Protein AF-H6MST1-F1 (afdb_monomer_lite)

Organism: Gordonia polyisoprenivorans (strain DSM 44266 / VH2) (NCBI:txid1112204)

Sequence (164 aa):
MPLPDCNFDGFALYAALDARRREQTLSWNALARQVWDLSAALNAARPHDHSFSTSAIASLRTRGNTSCQHAVLLLWWLNATTEDFVTPEDFVTDPATGTAGVELPRCDDAHRLRWNLGRLYATLDAARTRHGATWARTAARLGCSPGQLTGLRTPATPPTCAWP

Secondary structure (DSSP, 8-state):
-PPP---B-HHHHHHHHHHHHHHTT--HHHHHHHHHHTTHHHHHH-TTSPPPPHHHHHHHHHHS---HHHHHHHHHHHT--SGGGB-GGG-SSPPPTT-TT-PPPPP-TT------HHHHHHHHHHHHHHTT--HHHHHHHTTS-HHHHHHTTS-SS-------

Structure (mmCIF, N/CA/C/O backbone):
data_AF-H6MST1-F1
#
_entry.id   AF-H6MST1-F1
#
loop_
_atom_site.group_PDB
_atom_site.id
_atom_site.type_symbol
_atom_site.label_atom_id
_atom_site.label_alt_id
_atom_site.label_comp_id
_atom_site.label_asym_id
_atom_site.label_entity_id
_atom_site.label_seq_id
_atom_site.pdbx_PDB_ins_code
_atom_site.Cartn_x
_atom_site.Cartn_y
_atom_site.Cartn_z
_atom_site.occupancy
_atom_site.B_iso_or_equiv
_atom_site.auth_seq_id
_atom_site.auth_comp_id
_atom_site.auth_asym_id
_atom_site.auth_atom_id
_atom_site.pdbx_PDB_model_num
ATOM 1 N N . MET A 1 1 ? 3.860 6.738 -28.479 1.00 35.59 1 MET A N 1
ATOM 2 C CA . MET A 1 1 ? 2.725 7.196 -27.663 1.00 35.59 1 MET A CA 1
ATOM 3 C C . MET A 1 1 ? 3.089 6.916 -26.213 1.00 35.59 1 MET A C 1
ATOM 5 O O . MET A 1 1 ? 3.429 5.764 -25.949 1.00 35.59 1 MET A O 1
ATOM 9 N N . PRO A 1 2 ? 3.180 7.924 -25.329 1.00 44.78 2 PRO A N 1
ATOM 10 C CA . PRO A 1 2 ? 3.230 7.657 -23.893 1.00 44.78 2 PRO A CA 1
ATOM 11 C C . PRO A 1 2 ? 1.969 6.872 -23.507 1.00 44.78 2 PRO A C 1
ATOM 13 O O . PRO A 1 2 ? 0.924 7.052 -24.135 1.00 44.78 2 PRO A O 1
ATOM 16 N N . LEU A 1 3 ? 2.095 5.937 -22.567 1.00 47.75 3 LEU A N 1
ATOM 17 C CA . LEU A 1 3 ? 0.919 5.286 -21.995 1.00 47.75 3 LEU A CA 1
ATOM 18 C C . LEU A 1 3 ? 0.077 6.371 -21.297 1.00 47.75 3 LEU A C 1
ATOM 20 O O . LEU A 1 3 ? 0.692 7.290 -20.752 1.00 47.75 3 LEU A O 1
ATOM 24 N N . PRO A 1 4 ? -1.269 6.324 -21.348 1.00 51.31 4 PRO A N 1
ATOM 25 C CA . PRO A 1 4 ? -2.088 7.143 -20.455 1.00 51.31 4 PRO A CA 1
ATOM 26 C C . PRO A 1 4 ? -1.580 6.968 -19.020 1.00 51.31 4 PRO A C 1
ATOM 28 O O . PRO A 1 4 ? -1.143 5.875 -18.651 1.00 51.31 4 PRO A O 1
ATOM 31 N N . ASP A 1 5 ? -1.545 8.059 -18.258 1.00 54.00 5 ASP A N 1
ATOM 32 C CA . ASP A 1 5 ? -1.028 8.065 -16.894 1.00 54.00 5 ASP A CA 1
ATOM 33 C C . ASP A 1 5 ? -1.980 7.265 -15.997 1.00 54.00 5 ASP A C 1
ATOM 35 O O . ASP A 1 5 ? -2.851 7.846 -15.361 1.00 54.00 5 ASP A O 1
ATOM 39 N N . CYS A 1 6 ? -1.820 5.937 -15.939 1.00 57.19 6 CYS A N 1
ATOM 40 C CA . CYS A 1 6 ? -2.629 5.089 -15.070 1.00 57.19 6 CYS A CA 1
ATOM 41 C C . CYS A 1 6 ? -2.312 5.386 -13.618 1.00 57.19 6 CYS A C 1
ATOM 43 O O . CYS A 1 6 ? -1.368 4.819 -13.052 1.00 57.19 6 CYS A O 1
ATOM 45 N N . ASN A 1 7 ? -3.063 6.303 -13.020 1.00 72.75 7 ASN A N 1
ATOM 46 C CA . ASN A 1 7 ? -2.715 6.794 -11.708 1.00 72.75 7 ASN A CA 1
ATOM 47 C C . ASN A 1 7 ? -3.639 6.192 -10.659 1.00 72.75 7 ASN A C 1
ATOM 49 O O . ASN A 1 7 ? -4.856 6.331 -10.699 1.00 72.75 7 ASN A O 1
ATOM 53 N N . PHE A 1 8 ? -3.025 5.516 -9.697 1.00 80.06 8 PHE A N 1
ATOM 54 C CA . PHE A 1 8 ? -3.717 5.048 -8.512 1.00 80.06 8 PHE A CA 1
ATOM 55 C C . PHE A 1 8 ? -4.209 6.262 -7.708 1.00 80.06 8 PHE A C 1
ATOM 57 O O . PHE A 1 8 ? -3.398 7.057 -7.220 1.00 80.06 8 PHE A O 1
ATOM 64 N N . ASP A 1 9 ? -5.522 6.406 -7.549 1.00 86.69 9 ASP A N 1
ATOM 65 C CA . ASP A 1 9 ? -6.142 7.516 -6.835 1.00 86.69 9 ASP A CA 1
ATOM 66 C C . ASP A 1 9 ? -6.047 7.311 -5.315 1.00 86.69 9 ASP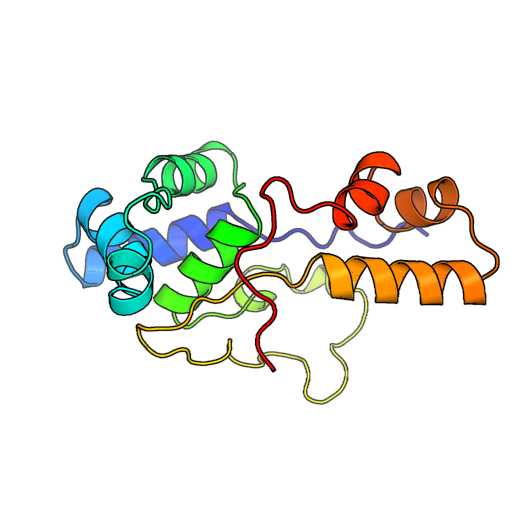 A C 1
ATOM 68 O O . ASP A 1 9 ? -6.896 6.709 -4.646 1.00 86.69 9 ASP A O 1
ATOM 72 N N . GLY A 1 10 ? -4.980 7.859 -4.731 1.00 90.44 10 GLY A N 1
ATOM 73 C CA . GLY A 1 10 ? -4.783 7.830 -3.286 1.00 90.44 10 GLY A CA 1
ATOM 74 C C . GLY A 1 10 ? -5.799 8.661 -2.493 1.00 90.44 10 GLY A C 1
ATOM 75 O O . GLY A 1 10 ? -5.985 8.394 -1.301 1.00 90.44 10 GLY A O 1
ATOM 76 N N . PHE A 1 11 ? -6.472 9.642 -3.104 1.00 92.31 11 PHE A N 1
ATOM 77 C CA . PHE A 1 11 ? -7.546 10.382 -2.435 1.00 92.31 11 PHE A CA 1
ATOM 78 C C . PHE A 1 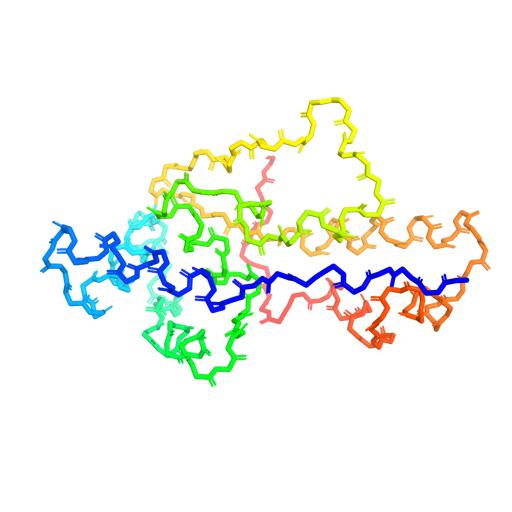11 ? -8.821 9.541 -2.357 1.00 92.31 11 PHE A C 1
ATOM 80 O O . PHE A 1 11 ? -9.455 9.511 -1.298 1.00 92.31 11 PHE A O 1
ATOM 87 N N . ALA A 1 12 ? -9.150 8.799 -3.416 1.00 93.06 12 ALA A N 1
ATOM 88 C CA . ALA A 1 12 ? -10.228 7.813 -3.391 1.00 93.06 12 ALA A CA 1
ATOM 89 C C . ALA A 1 12 ? -9.956 6.719 -2.344 1.00 93.06 12 ALA A C 1
ATOM 91 O O . ALA A 1 12 ? -10.836 6.415 -1.532 1.00 93.06 12 ALA A O 1
ATOM 92 N N . LEU A 1 13 ? -8.715 6.214 -2.260 1.00 94.19 13 LEU A N 1
ATOM 93 C CA . LEU A 1 13 ? -8.317 5.280 -1.197 1.00 94.19 13 LEU A CA 1
ATOM 94 C C . LEU A 1 13 ? -8.540 5.882 0.197 1.00 94.19 13 LEU A C 1
ATOM 96 O O . LEU A 1 13 ? -9.081 5.222 1.085 1.00 94.19 13 LEU A O 1
ATOM 100 N N . TYR A 1 14 ? -8.149 7.142 0.406 1.00 95.75 14 TYR A N 1
ATOM 101 C CA . TYR A 1 14 ? -8.386 7.825 1.678 1.00 95.75 14 TYR A CA 1
ATOM 102 C C . TYR A 1 14 ? -9.879 7.930 2.017 1.00 95.75 14 TYR A C 1
ATOM 104 O O . TYR A 1 14 ? -10.260 7.671 3.160 1.00 95.75 14 TYR A O 1
ATOM 112 N N . ALA A 1 15 ? -10.719 8.289 1.045 1.00 96.69 15 ALA A N 1
ATOM 113 C CA . ALA A 1 15 ? -12.161 8.410 1.241 1.00 96.69 15 ALA A CA 1
ATOM 114 C C . ALA A 1 15 ? -12.796 7.066 1.638 1.00 96.69 15 ALA A C 1
ATOM 116 O O . ALA A 1 15 ? -13.576 7.019 2.592 1.00 96.69 15 ALA A O 1
ATOM 117 N N . ALA A 1 16 ? -12.401 5.970 0.983 1.00 96.88 16 ALA A N 1
ATOM 118 C CA . ALA A 1 16 ? -12.856 4.622 1.326 1.00 96.88 16 ALA A CA 1
ATOM 119 C C . ALA A 1 16 ? -12.429 4.206 2.747 1.00 96.88 16 ALA A C 1
ATOM 121 O O . ALA A 1 16 ? -13.240 3.687 3.520 1.00 96.88 16 ALA A O 1
ATOM 122 N N . LEU A 1 17 ? -11.178 4.497 3.133 1.00 96.94 17 LEU A N 1
ATOM 123 C CA . LEU A 1 17 ? -10.693 4.271 4.500 1.00 96.94 17 LEU A CA 1
ATOM 124 C C . LEU A 1 17 ? -11.493 5.075 5.526 1.00 96.94 17 LEU A C 1
ATOM 126 O O . LEU A 1 17 ? -11.842 4.542 6.579 1.00 96.94 17 LEU A O 1
ATOM 130 N N . ASP A 1 18 ? -11.785 6.346 5.244 1.00 97.75 18 ASP A N 1
ATOM 131 C CA . ASP A 1 18 ? -12.547 7.203 6.151 1.00 97.75 18 ASP A CA 1
ATOM 132 C C . ASP A 1 18 ? -13.986 6.709 6.333 1.00 97.75 18 ASP A C 1
ATOM 134 O O . ASP A 1 18 ? -14.465 6.658 7.467 1.00 97.75 18 ASP A O 1
ATOM 138 N N . ALA A 1 19 ? -14.644 6.283 5.253 1.00 97.94 19 ALA A N 1
ATOM 139 C CA . ALA A 1 19 ? -15.986 5.707 5.303 1.00 97.94 19 ALA A CA 1
ATOM 140 C C . ALA A 1 19 ? -16.028 4.459 6.202 1.00 97.94 19 ALA A C 1
ATOM 142 O O . ALA A 1 19 ? -16.709 4.463 7.232 1.00 97.94 19 ALA A O 1
ATOM 143 N N . ARG A 1 20 ? -15.206 3.443 5.905 1.00 97.50 20 ARG A N 1
ATOM 144 C CA . ARG A 1 20 ? -15.177 2.183 6.671 1.00 97.50 20 ARG A CA 1
ATOM 145 C C . ARG A 1 20 ? -14.734 2.385 8.122 1.00 97.50 20 ARG A C 1
ATOM 147 O O . ARG A 1 20 ? -15.251 1.749 9.039 1.00 97.50 20 ARG A O 1
ATOM 154 N N . ARG A 1 21 ? -13.791 3.302 8.367 1.00 97.31 21 ARG A N 1
ATOM 155 C CA . ARG A 1 21 ? -13.369 3.672 9.727 1.00 97.31 21 ARG A CA 1
ATOM 156 C C . ARG A 1 21 ? -14.536 4.258 10.529 1.00 97.31 21 ARG A C 1
ATOM 158 O O . ARG A 1 21 ? -14.670 3.931 11.708 1.00 97.31 21 ARG A O 1
ATOM 165 N N . ARG A 1 22 ? -15.348 5.135 9.924 1.00 97.88 22 ARG A N 1
ATOM 166 C CA . ARG A 1 22 ? -16.517 5.754 10.577 1.00 97.88 22 ARG A CA 1
ATOM 167 C C . ARG A 1 22 ? -17.610 4.734 10.868 1.00 97.88 22 ARG A C 1
ATOM 169 O O . ARG A 1 22 ? -18.145 4.766 11.970 1.00 97.88 22 ARG A O 1
ATOM 176 N N . GLU A 1 23 ? -17.874 3.808 9.949 1.00 97.56 23 GLU A N 1
ATOM 177 C CA . GLU A 1 23 ? -18.809 2.691 10.166 1.00 97.56 23 GLU A CA 1
ATOM 178 C C . GLU A 1 23 ? -18.426 1.858 11.396 1.00 97.56 23 GLU A C 1
ATOM 180 O O . GLU A 1 23 ? -19.279 1.475 12.191 1.00 97.56 23 GLU A O 1
ATOM 185 N N . GLN A 1 24 ? -17.125 1.643 11.605 1.00 96.50 24 GLN A N 1
ATOM 186 C CA . GLN A 1 24 ? -16.599 0.907 12.757 1.00 96.50 24 GLN A CA 1
ATOM 187 C C . GLN A 1 24 ? -16.317 1.794 13.985 1.00 96.50 24 GLN A C 1
ATOM 189 O O . GLN A 1 24 ? -15.778 1.316 14.981 1.00 96.50 24 GLN A O 1
ATOM 194 N N . THR A 1 25 ? -16.656 3.090 13.939 1.00 97.50 25 THR A N 1
ATOM 195 C CA . THR A 1 25 ? -16.399 4.073 15.015 1.00 97.50 25 THR A CA 1
ATOM 196 C C . THR A 1 25 ? -14.924 4.114 15.469 1.00 97.50 25 THR A C 1
ATOM 198 O O . THR A 1 25 ? -14.594 4.380 16.624 1.00 97.50 25 THR A O 1
ATOM 201 N N . LEU A 1 26 ? -13.990 3.854 14.554 1.00 97.19 26 LEU A N 1
ATOM 202 C CA . LEU A 1 26 ? -12.560 3.795 14.860 1.00 97.19 26 LEU A CA 1
ATOM 203 C C . LEU A 1 26 ? -11.928 5.186 14.826 1.00 97.19 26 LEU A C 1
ATOM 205 O O . LEU A 1 26 ? -12.259 6.004 13.979 1.00 97.19 26 LEU A O 1
ATOM 209 N N . SER A 1 27 ? -10.939 5.463 15.673 1.00 96.88 27 SER A N 1
ATOM 210 C CA . SER A 1 27 ? -10.033 6.602 15.447 1.00 96.88 27 SER A CA 1
ATOM 211 C C . SER A 1 27 ? -8.986 6.262 14.375 1.00 96.88 27 SER A C 1
ATOM 213 O O . SER A 1 27 ? -8.759 5.092 14.070 1.00 96.88 27 SER A O 1
ATOM 215 N N . TRP A 1 28 ? -8.284 7.261 13.827 1.00 95.75 28 TRP A N 1
ATOM 216 C CA . TRP A 1 28 ? -7.170 7.006 12.898 1.00 95.75 28 TRP A CA 1
ATOM 217 C C . TRP A 1 28 ? -6.043 6.173 13.530 1.00 95.75 28 TRP A C 1
ATOM 219 O O . TRP A 1 28 ? -5.463 5.321 12.863 1.00 95.75 28 TRP A O 1
ATOM 229 N N . ASN A 1 29 ? -5.772 6.364 14.826 1.00 95.69 29 ASN A N 1
ATOM 230 C CA . ASN A 1 29 ? -4.810 5.546 15.571 1.00 95.69 29 ASN A CA 1
ATOM 231 C C . ASN A 1 29 ? -5.295 4.097 15.737 1.00 95.69 29 ASN A C 1
ATOM 233 O O . ASN A 1 29 ? -4.492 3.169 15.673 1.00 95.69 29 ASN A O 1
ATOM 237 N N . ALA A 1 30 ? -6.598 3.896 15.960 1.00 96.19 30 ALA A N 1
ATOM 238 C CA . ALA A 1 30 ? -7.178 2.559 16.058 1.00 96.19 30 ALA A CA 1
ATOM 239 C C . ALA A 1 30 ? -7.122 1.827 14.709 1.00 96.19 30 ALA A C 1
ATOM 241 O O . ALA A 1 30 ? -6.718 0.670 14.677 1.00 96.19 30 ALA A O 1
ATOM 242 N N . LEU A 1 31 ? -7.423 2.519 13.604 1.00 96.44 31 LEU A N 1
ATOM 243 C CA . LEU A 1 31 ? -7.254 1.981 12.253 1.00 96.44 31 LEU A CA 1
ATOM 244 C C . LEU A 1 31 ? -5.800 1.571 11.983 1.00 96.44 31 LEU A C 1
ATOM 246 O O . LEU A 1 31 ? -5.550 0.441 11.582 1.00 96.44 31 LEU A O 1
ATOM 250 N N . ALA A 1 32 ? -4.833 2.461 12.232 1.00 95.19 32 ALA A N 1
ATOM 251 C CA . ALA A 1 32 ? -3.419 2.155 12.003 1.00 95.19 32 ALA A CA 1
ATOM 252 C C . ALA A 1 32 ? -2.950 0.926 12.800 1.00 95.19 32 ALA A C 1
ATOM 254 O O . ALA A 1 32 ? -2.175 0.118 12.291 1.00 95.19 32 ALA A O 1
ATOM 255 N N . ARG A 1 33 ? -3.468 0.752 14.021 1.00 94.50 33 ARG A N 1
ATOM 256 C CA . ARG A 1 33 ? -3.209 -0.435 14.836 1.00 94.50 33 ARG A CA 1
ATOM 257 C C . ARG A 1 33 ? -3.860 -1.692 14.270 1.00 94.50 33 ARG A C 1
ATOM 259 O O . ARG A 1 33 ? -3.160 -2.677 14.120 1.00 94.50 33 ARG A O 1
ATOM 266 N N . GLN A 1 34 ? -5.124 -1.645 13.849 1.00 95.25 34 GLN A N 1
ATOM 267 C CA . GLN A 1 34 ? -5.749 -2.792 13.178 1.00 95.25 34 GLN A CA 1
ATOM 268 C C . GLN A 1 34 ? -4.987 -3.216 11.917 1.00 95.25 34 GLN A C 1
ATOM 270 O O . GLN A 1 34 ? -4.775 -4.402 11.704 1.00 95.25 34 GLN A O 1
ATOM 275 N N . VAL A 1 35 ? -4.536 -2.254 11.106 1.00 94.12 35 VAL A N 1
ATOM 276 C CA . VAL A 1 35 ? -3.721 -2.530 9.912 1.00 94.12 35 VAL A CA 1
ATOM 277 C C . VAL A 1 35 ? -2.393 -3.189 10.291 1.00 94.12 35 VAL A C 1
ATOM 279 O O . VAL A 1 35 ? -1.936 -4.099 9.603 1.00 94.12 35 VAL A O 1
ATOM 282 N N . TRP A 1 36 ? -1.763 -2.754 11.384 1.00 92.56 36 TRP A N 1
ATOM 283 C CA . TRP A 1 36 ? -0.556 -3.398 11.898 1.00 92.56 36 TRP A CA 1
ATOM 284 C C . TRP A 1 36 ? -0.827 -4.831 12.371 1.00 92.56 36 TRP A C 1
ATOM 286 O O . TRP A 1 36 ? -0.067 -5.740 12.024 1.00 92.56 36 TRP A O 1
ATOM 296 N N . ASP A 1 37 ? -1.927 -5.026 13.095 1.00 92.81 37 ASP A N 1
ATOM 297 C CA . ASP A 1 37 ? -2.331 -6.287 13.722 1.00 92.81 37 ASP A CA 1
ATOM 298 C C . ASP A 1 37 ? -2.812 -7.345 12.714 1.00 92.81 37 ASP A C 1
ATOM 300 O O . ASP A 1 37 ? -2.902 -8.516 13.072 1.00 92.81 37 ASP A O 1
ATOM 304 N N . LEU A 1 38 ? -3.004 -6.987 11.434 1.00 91.38 38 LEU A N 1
ATOM 305 C CA . LEU A 1 38 ? -3.204 -7.955 10.344 1.00 91.38 38 LEU A CA 1
ATOM 306 C C . LEU A 1 38 ? -2.090 -9.016 10.268 1.00 91.38 38 LEU A C 1
ATOM 308 O O . LEU A 1 38 ? -2.312 -10.097 9.739 1.00 91.38 38 LEU A O 1
ATOM 312 N N . SER A 1 39 ? -0.898 -8.712 10.793 1.00 91.12 39 SER A N 1
ATOM 313 C CA . SER A 1 39 ? 0.228 -9.649 10.893 1.00 91.12 39 SER A CA 1
ATOM 314 C C . SER A 1 39 ? 0.741 -9.761 12.338 1.00 91.12 39 SER A C 1
ATOM 316 O O . SER A 1 39 ? 1.942 -9.638 12.584 1.00 91.12 39 SER A O 1
ATOM 318 N N . ALA A 1 40 ? -0.159 -9.900 13.318 1.00 91.44 40 ALA A N 1
ATOM 319 C CA . ALA A 1 40 ? 0.174 -9.850 14.746 1.00 91.44 40 ALA A CA 1
ATOM 320 C C . ALA A 1 40 ? 1.257 -10.858 15.177 1.00 91.44 40 ALA A C 1
ATOM 322 O O . ALA A 1 40 ? 2.207 -10.466 15.861 1.00 91.44 40 ALA A O 1
ATOM 323 N N . ALA A 1 41 ? 1.169 -12.123 14.752 1.00 92.50 41 ALA A N 1
ATOM 324 C CA . ALA A 1 41 ? 2.173 -13.136 15.081 1.00 92.50 41 ALA A CA 1
ATOM 325 C C . ALA A 1 41 ? 3.539 -12.802 14.459 1.00 92.50 41 ALA A C 1
ATOM 327 O O . ALA A 1 41 ? 4.572 -12.911 15.127 1.00 92.50 41 ALA A O 1
ATOM 328 N N . LEU A 1 42 ? 3.556 -12.297 13.220 1.00 90.69 42 LEU A N 1
ATOM 329 C CA . LEU A 1 42 ? 4.784 -11.815 12.582 1.00 90.69 42 LEU A CA 1
ATOM 330 C C . LEU A 1 42 ? 5.401 -10.638 13.348 1.00 90.69 42 LEU A C 1
ATOM 332 O O . LEU A 1 42 ? 6.616 -10.599 13.537 1.00 90.69 42 LEU A O 1
ATOM 336 N N . ASN A 1 43 ? 4.579 -9.688 13.795 1.00 91.06 43 ASN A N 1
ATOM 337 C CA . ASN A 1 43 ? 5.038 -8.526 14.558 1.00 91.06 43 ASN A CA 1
ATOM 338 C C . ASN A 1 43 ? 5.643 -8.939 15.900 1.00 91.06 43 ASN A C 1
ATOM 340 O O . ASN A 1 43 ? 6.673 -8.402 16.297 1.00 91.06 43 ASN A O 1
ATOM 344 N N . ALA A 1 44 ? 5.033 -9.914 16.577 1.00 90.69 44 ALA A N 1
ATOM 345 C CA . ALA A 1 44 ? 5.562 -10.468 17.819 1.00 90.69 44 ALA A CA 1
ATOM 346 C C . ALA A 1 44 ? 6.912 -11.173 17.598 1.00 90.69 44 ALA A C 1
ATOM 348 O O . ALA A 1 44 ? 7.829 -11.011 18.401 1.00 90.69 44 ALA A O 1
ATOM 349 N N . ALA A 1 45 ? 7.062 -11.897 16.484 1.00 91.50 45 ALA A N 1
ATOM 350 C CA . ALA A 1 45 ? 8.324 -12.530 16.099 1.00 91.50 45 ALA A CA 1
ATOM 351 C C . ALA A 1 45 ? 9.400 -11.524 15.639 1.00 91.50 45 ALA A C 1
ATOM 353 O O . ALA A 1 45 ? 10.585 -11.862 15.600 1.00 91.50 45 ALA A O 1
ATOM 354 N N . ARG A 1 46 ? 9.008 -10.294 15.280 1.00 87.88 46 ARG A N 1
ATOM 355 C CA . ARG A 1 46 ? 9.888 -9.229 14.772 1.00 87.88 46 ARG A CA 1
ATOM 356 C C . ARG A 1 46 ? 9.647 -7.908 15.515 1.00 87.88 46 ARG A C 1
ATOM 358 O O . ARG A 1 46 ? 9.208 -6.931 14.909 1.00 87.88 46 ARG A O 1
ATOM 365 N N . PRO A 1 47 ? 9.982 -7.829 16.813 1.00 82.75 47 PRO A N 1
ATOM 366 C CA . PRO A 1 47 ? 9.660 -6.668 17.649 1.00 82.75 47 PRO A CA 1
ATOM 367 C C . PRO A 1 47 ? 10.384 -5.377 17.231 1.00 82.75 47 PRO A C 1
ATOM 369 O O . PRO A 1 47 ? 10.016 -4.293 17.676 1.00 82.75 47 PRO A O 1
ATOM 372 N N . HIS A 1 48 ? 11.417 -5.480 16.391 1.00 83.75 48 HIS A N 1
ATOM 373 C CA . HIS A 1 48 ? 12.165 -4.338 15.863 1.00 83.75 48 HIS A CA 1
ATOM 374 C C . HIS A 1 48 ? 11.596 -3.787 14.547 1.00 83.75 48 HIS A C 1
ATOM 376 O O . HIS A 1 48 ? 12.058 -2.741 14.088 1.00 83.75 48 HIS A O 1
ATOM 382 N N . ASP A 1 49 ? 10.610 -4.456 13.939 1.00 82.62 49 ASP A N 1
ATOM 383 C CA . ASP A 1 49 ? 9.956 -3.941 12.739 1.00 82.62 49 ASP A CA 1
ATOM 384 C C . ASP A 1 49 ? 9.111 -2.708 13.093 1.00 82.62 49 ASP A C 1
ATOM 386 O O . ASP A 1 49 ? 8.366 -2.681 14.075 1.00 82.62 49 ASP A O 1
ATOM 390 N N . HIS A 1 50 ? 9.199 -1.670 12.262 1.00 76.81 50 HIS A N 1
ATOM 391 C CA . HIS A 1 50 ? 8.433 -0.448 12.472 1.00 76.81 50 HIS A CA 1
ATOM 392 C C . HIS A 1 50 ? 6.934 -0.677 12.262 1.00 76.81 50 HIS A C 1
ATOM 394 O O . HIS A 1 50 ? 6.516 -1.148 11.201 1.00 76.81 50 HIS A O 1
ATOM 400 N N . SER A 1 51 ? 6.134 -0.269 13.251 1.00 82.56 51 SER A N 1
ATOM 401 C CA . SER A 1 51 ? 4.675 -0.301 13.174 1.00 82.56 51 SER A CA 1
ATOM 402 C C . SER A 1 51 ? 4.129 0.540 12.022 1.00 82.56 51 SER A C 1
ATOM 404 O O . SER A 1 51 ? 4.730 1.530 11.596 1.00 82.56 51 SER A O 1
ATOM 406 N N . PHE A 1 52 ? 2.935 0.178 11.551 1.00 86.50 52 PHE A N 1
ATOM 407 C CA . PHE A 1 52 ? 2.219 0.970 10.559 1.00 86.50 52 PHE A CA 1
ATOM 408 C C . PHE A 1 52 ? 1.858 2.348 11.139 1.00 86.50 52 PHE A C 1
ATOM 410 O O . PHE A 1 52 ? 1.111 2.460 12.109 1.00 86.50 52 PHE A O 1
ATOM 417 N N . SER A 1 53 ? 2.411 3.408 10.548 1.00 82.44 53 SER A N 1
ATOM 418 C CA . SER A 1 53 ? 2.263 4.773 11.057 1.00 82.44 53 SER A CA 1
ATOM 419 C C . SER A 1 53 ? 1.004 5.461 10.526 1.00 82.44 53 SER A C 1
ATOM 421 O O . SER A 1 53 ? 0.699 5.404 9.333 1.00 82.44 53 SER A O 1
ATOM 423 N N . THR A 1 54 ? 0.335 6.246 11.375 1.00 90.38 54 THR A N 1
ATOM 424 C CA . THR A 1 54 ? -0.746 7.158 10.957 1.00 90.38 54 THR A CA 1
ATOM 425 C C . THR A 1 54 ? -0.285 8.220 9.957 1.00 90.38 54 THR A C 1
ATOM 427 O O . THR A 1 54 ? -1.105 8.734 9.195 1.00 90.38 54 THR A O 1
ATOM 430 N N . SER A 1 55 ? 1.018 8.513 9.878 1.00 87.25 55 SER A N 1
ATOM 431 C CA . SER A 1 55 ? 1.578 9.410 8.858 1.00 87.25 55 SER A CA 1
ATOM 432 C C . SER A 1 55 ? 1.397 8.882 7.430 1.00 87.25 55 SER A C 1
ATOM 434 O O . SER A 1 55 ? 1.242 9.682 6.504 1.00 87.25 55 SER A O 1
ATOM 436 N N . ALA A 1 56 ? 1.346 7.558 7.240 1.00 87.12 56 ALA A N 1
ATOM 437 C CA . ALA A 1 56 ? 1.057 6.955 5.939 1.00 87.12 56 ALA A CA 1
ATOM 438 C C . ALA A 1 56 ? -0.372 7.292 5.480 1.00 87.12 56 ALA A C 1
ATOM 440 O O . ALA A 1 56 ? -0.589 7.635 4.321 1.00 87.12 56 ALA A O 1
ATOM 441 N N . ILE A 1 57 ? -1.330 7.283 6.410 1.00 93.06 57 ILE A N 1
ATOM 442 C CA . ILE A 1 57 ? -2.729 7.651 6.151 1.00 93.06 57 ILE A CA 1
ATOM 443 C C . ILE A 1 57 ? -2.859 9.167 5.940 1.00 93.06 57 ILE A C 1
ATOM 445 O O . ILE A 1 57 ? -3.553 9.626 5.035 1.00 93.06 57 ILE A O 1
ATOM 449 N N . ALA A 1 58 ? -2.156 9.968 6.744 1.00 92.25 58 ALA A N 1
ATOM 450 C CA . ALA A 1 58 ? -2.154 11.422 6.596 1.00 92.25 58 ALA A CA 1
ATOM 451 C C . ALA A 1 58 ? -1.574 11.879 5.244 1.00 92.25 58 ALA A C 1
ATOM 453 O O . ALA A 1 58 ? -2.027 12.884 4.691 1.00 92.25 58 ALA A O 1
ATOM 454 N N . SER A 1 59 ? -0.601 11.142 4.702 1.00 90.69 59 SER A N 1
ATOM 455 C CA . SER A 1 59 ? -0.022 11.415 3.380 1.00 90.69 59 SER A CA 1
ATOM 456 C C . SER A 1 59 ? -1.041 11.190 2.264 1.00 90.69 59 SER A C 1
ATOM 458 O O . SER A 1 59 ? -1.156 12.045 1.390 1.00 90.69 59 SER A O 1
ATOM 460 N N . LEU A 1 60 ? -1.875 10.145 2.356 1.00 91.94 60 LEU A N 1
ATOM 461 C CA . LEU A 1 60 ? -2.989 9.947 1.419 1.0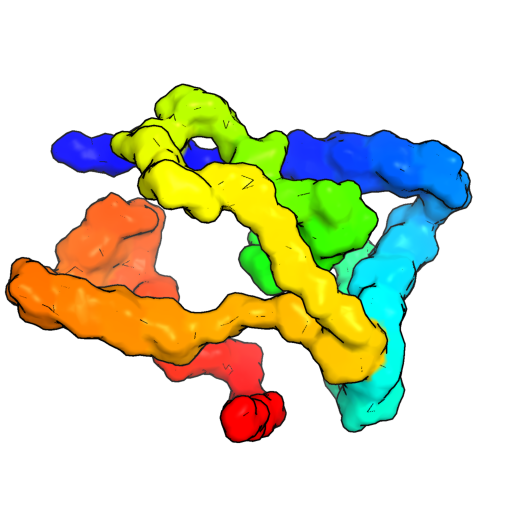0 91.94 60 LEU A CA 1
ATOM 462 C C . LEU A 1 60 ? -3.960 11.132 1.450 1.00 91.94 60 LEU A C 1
ATOM 464 O O . LEU A 1 60 ? -4.257 11.711 0.412 1.00 91.94 60 LEU A O 1
ATOM 468 N N . ARG A 1 61 ? -4.365 11.573 2.647 1.00 94.38 61 ARG A N 1
ATOM 469 C CA . ARG A 1 61 ? -5.270 12.724 2.815 1.00 94.38 61 ARG A CA 1
ATOM 470 C C . ARG A 1 61 ? -4.733 14.020 2.209 1.00 94.38 61 ARG A C 1
ATOM 472 O O . ARG A 1 61 ? -5.504 14.838 1.725 1.00 94.38 61 ARG A O 1
ATOM 479 N N . THR A 1 62 ? -3.432 14.266 2.348 1.00 93.25 62 THR A N 1
ATOM 480 C CA . THR A 1 62 ? -2.833 15.578 2.046 1.00 93.25 62 THR A CA 1
ATOM 481 C C . THR A 1 62 ? -2.175 15.646 0.675 1.00 93.25 62 THR A C 1
ATOM 483 O O . THR A 1 62 ? -2.075 16.732 0.115 1.00 93.25 62 THR A O 1
ATOM 486 N N . ARG A 1 63 ? -1.705 14.513 0.147 1.00 89.81 63 ARG A N 1
ATOM 487 C CA . ARG A 1 63 ? -0.907 14.435 -1.085 1.00 89.81 63 ARG A CA 1
ATOM 488 C C . ARG A 1 63 ? -1.422 13.400 -2.084 1.00 89.81 63 ARG A C 1
ATOM 490 O O . ARG A 1 63 ? -0.828 13.285 -3.149 1.00 89.81 63 ARG A O 1
ATOM 497 N N . GLY A 1 64 ? -2.434 12.607 -1.730 1.00 88.00 64 GLY A N 1
ATOM 498 C CA . GLY A 1 64 ? -2.919 11.516 -2.576 1.00 88.00 64 GLY A CA 1
ATOM 499 C C . GLY A 1 64 ? -1.880 10.416 -2.796 1.00 88.00 64 GLY A C 1
ATOM 500 O O . GLY A 1 64 ? -1.982 9.670 -3.760 1.00 88.00 64 GLY A O 1
ATOM 501 N N . ASN A 1 65 ? -0.853 10.312 -1.944 1.00 85.88 65 ASN A N 1
ATOM 502 C CA . ASN A 1 65 ? 0.217 9.337 -2.125 1.00 85.88 65 ASN A CA 1
ATOM 503 C C . ASN A 1 65 ? 0.595 8.605 -0.838 1.00 85.88 65 ASN A C 1
ATOM 505 O O . ASN A 1 65 ? 0.430 9.087 0.284 1.00 85.88 65 ASN A O 1
ATOM 509 N N . THR A 1 66 ? 1.102 7.392 -1.029 1.00 87.31 66 THR A N 1
ATOM 510 C CA . THR A 1 66 ? 1.702 6.556 0.007 1.00 87.31 66 THR A CA 1
ATOM 511 C C . THR A 1 66 ? 2.690 5.593 -0.644 1.00 87.31 66 THR A C 1
ATOM 513 O O . THR A 1 66 ? 2.766 5.502 -1.870 1.00 87.31 66 THR A O 1
ATOM 516 N N . SER A 1 67 ? 3.477 4.874 0.152 1.00 84.06 67 SER A N 1
ATOM 517 C CA . SER A 1 67 ? 4.340 3.832 -0.406 1.00 84.06 67 SER A CA 1
ATOM 518 C C . SER A 1 67 ? 3.491 2.655 -0.893 1.00 84.06 67 SER A C 1
ATOM 520 O O . SER A 1 67 ? 2.492 2.300 -0.265 1.00 84.06 67 SER A O 1
ATOM 522 N N . CYS A 1 68 ? 3.915 1.986 -1.965 1.00 79.94 68 CYS A N 1
ATOM 523 C CA . CYS A 1 68 ? 3.236 0.785 -2.467 1.00 79.94 68 CYS A CA 1
ATOM 524 C C . CYS A 1 68 ? 3.092 -0.305 -1.388 1.00 79.94 68 CYS A C 1
ATOM 526 O O . CYS A 1 68 ? 2.136 -1.077 -1.393 1.00 79.94 68 CYS A O 1
ATOM 528 N N . GLN A 1 69 ? 4.014 -0.340 -0.423 1.00 83.19 69 GLN A N 1
ATOM 529 C CA . GLN A 1 69 ? 3.949 -1.246 0.712 1.00 83.19 69 GLN A CA 1
ATOM 530 C C . GLN A 1 69 ? 2.807 -0.913 1.676 1.00 83.19 69 GLN A C 1
ATOM 532 O O . GLN A 1 69 ? 2.150 -1.823 2.177 1.00 83.19 69 GLN A O 1
ATOM 537 N N . HIS A 1 70 ? 2.580 0.369 1.963 1.00 88.81 70 HIS A N 1
ATOM 538 C CA . HIS A 1 70 ? 1.455 0.781 2.795 1.00 88.81 70 HIS A CA 1
ATOM 539 C C . HIS A 1 70 ? 0.130 0.601 2.057 1.00 88.81 70 HIS A C 1
ATOM 541 O O . HIS A 1 70 ? -0.830 0.146 2.670 1.00 88.81 70 HIS A O 1
ATOM 547 N N . ALA A 1 71 ? 0.093 0.901 0.754 1.00 89.94 71 ALA A N 1
ATOM 548 C CA . ALA A 1 71 ? -1.103 0.745 -0.069 1.00 89.94 71 ALA A CA 1
ATOM 549 C C . ALA A 1 71 ? -1.660 -0.685 0.002 1.00 89.94 71 ALA A C 1
ATOM 551 O O . ALA A 1 71 ? -2.831 -0.857 0.311 1.00 89.94 71 ALA A O 1
ATOM 552 N N . VAL A 1 72 ? -0.820 -1.713 -0.164 1.00 88.94 72 VAL A N 1
ATOM 553 C CA . VAL A 1 72 ? -1.273 -3.117 -0.121 1.00 88.94 72 VAL A CA 1
ATOM 554 C C . VAL A 1 72 ? -1.887 -3.507 1.229 1.00 88.94 72 VAL A C 1
ATOM 556 O O . VAL A 1 72 ? -2.884 -4.220 1.257 1.00 88.94 72 VAL A O 1
ATOM 559 N N . LEU A 1 73 ? -1.345 -3.021 2.350 1.00 90.94 73 LEU A N 1
ATOM 560 C CA . LEU A 1 73 ? -1.922 -3.301 3.673 1.00 90.94 73 LEU A CA 1
ATOM 561 C C . LEU A 1 73 ? -3.277 -2.607 3.870 1.00 90.94 73 LEU A C 1
ATOM 563 O O . LEU A 1 73 ? -4.180 -3.171 4.482 1.00 90.94 73 LEU A O 1
ATOM 567 N N . LEU A 1 74 ? -3.422 -1.392 3.337 1.00 93.69 74 LEU A N 1
ATOM 568 C CA . LEU A 1 74 ? -4.672 -0.633 3.393 1.00 93.69 74 LEU A CA 1
ATOM 569 C C . LEU A 1 74 ? -5.757 -1.258 2.509 1.00 93.69 74 LEU A C 1
ATOM 571 O O . LEU A 1 74 ? -6.894 -1.391 2.953 1.00 93.69 74 LEU A O 1
ATOM 575 N N . LEU A 1 75 ? -5.394 -1.690 1.299 1.00 92.44 75 LEU A N 1
ATOM 576 C CA . LEU A 1 75 ? -6.276 -2.436 0.399 1.00 92.44 75 LEU A CA 1
ATOM 577 C C . LEU A 1 75 ? -6.735 -3.749 1.038 1.00 92.44 75 LEU A C 1
ATOM 579 O O . LEU A 1 75 ? -7.921 -4.066 1.016 1.00 92.44 75 LEU A O 1
ATOM 583 N N . TRP A 1 76 ? -5.820 -4.468 1.695 1.00 91.50 76 TRP A N 1
ATOM 584 C CA . TRP A 1 76 ? -6.164 -5.703 2.392 1.00 91.50 76 TRP A CA 1
ATOM 585 C C . TRP A 1 76 ? -7.150 -5.466 3.545 1.00 91.50 76 TRP A C 1
ATOM 587 O O . TRP A 1 76 ? -8.147 -6.176 3.648 1.00 91.50 76 TRP A O 1
ATOM 597 N N . TRP A 1 77 ? -6.945 -4.426 4.362 1.00 93.88 77 TRP A N 1
ATOM 598 C CA . TRP A 1 77 ? -7.890 -4.060 5.430 1.00 93.88 77 TRP A CA 1
ATOM 599 C C . TRP A 1 77 ? -9.280 -3.653 4.897 1.00 93.88 77 TRP A C 1
ATOM 601 O O . TRP A 1 77 ? -10.306 -3.933 5.528 1.00 93.88 77 TRP A O 1
ATOM 611 N N . LEU A 1 78 ? -9.322 -3.001 3.730 1.00 93.75 78 LEU A N 1
ATOM 612 C CA . LEU A 1 78 ? -10.561 -2.635 3.038 1.00 93.75 78 LEU A CA 1
ATOM 613 C C . LEU A 1 78 ? -11.261 -3.824 2.370 1.00 93.75 78 LEU A C 1
ATOM 615 O O . LEU A 1 78 ? -12.448 -3.711 2.076 1.00 93.75 78 LEU A O 1
ATOM 619 N N . ASN A 1 79 ? -10.555 -4.940 2.155 1.00 90.19 79 ASN A N 1
ATOM 620 C CA . ASN A 1 79 ? -10.967 -6.000 1.235 1.00 90.19 79 ASN A CA 1
ATOM 621 C C . ASN A 1 79 ? -11.251 -5.447 -0.178 1.00 90.19 79 ASN A C 1
ATOM 623 O O . ASN A 1 79 ? -12.278 -5.756 -0.776 1.00 90.19 79 ASN A O 1
ATOM 627 N N . ALA A 1 80 ? -10.349 -4.592 -0.663 1.00 89.25 80 ALA A N 1
ATOM 628 C CA . ALA A 1 80 ? -10.407 -3.947 -1.973 1.00 89.25 80 ALA A CA 1
ATOM 629 C C . ALA A 1 80 ? -9.201 -4.359 -2.834 1.00 89.25 80 ALA A C 1
ATOM 631 O O . ALA A 1 80 ? -8.184 -4.830 -2.305 1.00 89.25 80 ALA A O 1
ATOM 632 N N . THR A 1 81 ? -9.291 -4.164 -4.147 1.00 85.75 81 THR A N 1
ATOM 633 C CA . THR A 1 81 ? -8.179 -4.405 -5.079 1.00 85.75 81 THR A CA 1
ATOM 634 C C . THR A 1 81 ? -7.559 -3.093 -5.555 1.00 85.75 81 THR A C 1
ATOM 636 O O . THR A 1 81 ? -8.018 -2.000 -5.226 1.00 85.75 81 THR A O 1
ATOM 639 N N . THR A 1 82 ? -6.450 -3.171 -6.294 1.00 79.75 82 THR A N 1
ATOM 640 C CA . THR A 1 82 ? -5.819 -1.972 -6.862 1.00 79.75 82 THR A CA 1
ATOM 641 C C . THR A 1 82 ? -6.718 -1.274 -7.876 1.00 79.75 82 THR A C 1
ATOM 643 O O . THR A 1 82 ? -6.722 -0.050 -7.942 1.00 79.75 82 THR A O 1
ATOM 646 N N . GLU A 1 83 ? -7.485 -2.054 -8.632 1.00 78.81 83 GLU A N 1
ATOM 647 C CA . GLU A 1 83 ? -8.371 -1.615 -9.708 1.00 78.81 83 GLU A CA 1
ATOM 648 C C . GLU A 1 83 ? -9.533 -0.760 -9.196 1.00 78.81 83 GLU A C 1
ATOM 650 O O . GLU A 1 83 ? -9.959 0.143 -9.908 1.00 78.81 83 GLU A O 1
ATOM 655 N N . ASP A 1 84 ? -9.981 -0.967 -7.952 1.00 82.75 84 ASP A N 1
ATOM 656 C CA . ASP A 1 84 ? -11.020 -0.141 -7.312 1.00 82.75 84 ASP A CA 1
ATOM 657 C C . ASP A 1 84 ? -10.619 1.341 -7.192 1.00 82.75 84 ASP A C 1
ATOM 659 O O . ASP A 1 84 ? -11.466 2.211 -6.981 1.00 82.75 84 ASP A O 1
ATOM 663 N N . PHE A 1 85 ? -9.321 1.635 -7.315 1.00 86.31 85 PHE A N 1
ATOM 664 C CA . PHE A 1 85 ? -8.745 2.971 -7.178 1.00 86.31 85 PHE A CA 1
ATOM 665 C C . PHE A 1 85 ? -7.948 3.393 -8.415 1.00 86.31 85 PHE A C 1
ATOM 667 O O . PHE A 1 85 ? -7.080 4.257 -8.317 1.00 86.31 85 PHE A O 1
ATOM 674 N N . VAL A 1 86 ? -8.206 2.789 -9.575 1.00 78.19 86 VAL A N 1
ATOM 675 C CA . VAL A 1 86 ? -7.666 3.235 -10.866 1.00 78.19 86 VAL A CA 1
ATOM 676 C C . VAL A 1 86 ? -8.831 3.702 -11.726 1.00 78.19 86 VAL A C 1
ATOM 678 O O . VAL A 1 86 ? -9.861 3.035 -11.809 1.00 78.19 86 VAL A O 1
ATOM 681 N N . THR A 1 87 ? -8.687 4.857 -12.365 1.00 66.44 87 THR A N 1
ATOM 682 C CA . THR A 1 87 ? -9.714 5.407 -13.248 1.00 66.44 87 THR A CA 1
ATOM 683 C C . THR A 1 87 ? -9.917 4.508 -14.480 1.00 66.44 87 THR A C 1
ATOM 685 O O . THR A 1 87 ? -8.939 4.083 -15.090 1.00 66.44 87 THR A O 1
ATOM 688 N N . PRO A 1 88 ? -11.160 4.172 -14.883 1.00 58.72 88 PRO A N 1
ATOM 689 C CA . PRO A 1 88 ? -11.407 3.238 -15.989 1.00 58.72 88 PRO A CA 1
ATOM 690 C C . PRO A 1 88 ? -10.779 3.653 -17.327 1.00 58.72 88 PRO A C 1
ATOM 692 O O . PRO A 1 88 ? -10.347 2.793 -18.093 1.00 58.72 88 PRO A O 1
ATOM 695 N N . GLU A 1 89 ? -10.685 4.961 -17.596 1.00 56.59 89 GLU A N 1
ATOM 696 C CA . GLU A 1 89 ? -10.000 5.517 -18.775 1.00 56.59 89 GLU A CA 1
ATOM 697 C C . GLU A 1 89 ? -8.487 5.235 -18.835 1.00 56.59 89 GLU A C 1
ATOM 699 O O . GLU A 1 89 ? -7.873 5.415 -19.888 1.00 56.59 89 GLU A O 1
ATOM 704 N N . ASP A 1 90 ? -7.900 4.735 -17.748 1.00 54.62 90 ASP A N 1
ATOM 705 C CA . ASP A 1 90 ? -6.469 4.488 -17.631 1.00 54.62 90 ASP A CA 1
ATOM 706 C C . ASP A 1 90 ? -6.046 3.040 -17.874 1.00 54.62 90 ASP A C 1
ATOM 708 O O . ASP A 1 90 ? -4.847 2.753 -17.942 1.00 54.62 90 ASP A O 1
ATOM 712 N N . PHE A 1 91 ? -6.974 2.095 -18.018 1.00 54.19 91 PHE A N 1
ATOM 713 C CA . PHE A 1 91 ? -6.587 0.732 -18.372 1.00 54.19 91 PHE A CA 1
ATOM 714 C C . PHE A 1 91 ? -6.005 0.725 -19.796 1.00 54.19 91 PHE A C 1
ATOM 716 O O . PHE A 1 91 ? -6.718 0.753 -20.794 1.00 54.19 91 PHE A O 1
ATOM 723 N N . VAL A 1 92 ? -4.669 0.668 -19.895 1.00 50.66 92 VAL A N 1
ATOM 724 C CA . VAL A 1 92 ? -3.897 0.599 -21.159 1.00 50.66 92 VAL A CA 1
ATOM 725 C C . VAL A 1 92 ? -4.326 -0.580 -22.042 1.00 50.66 92 VAL A C 1
ATOM 727 O O . VAL A 1 92 ? -4.138 -0.568 -23.258 1.00 50.66 92 VAL A O 1
ATOM 730 N N . THR A 1 93 ? -4.903 -1.598 -21.418 1.00 53.66 93 THR A N 1
ATOM 731 C CA . THR A 1 93 ? -5.469 -2.801 -22.018 1.00 53.66 93 THR A CA 1
ATOM 732 C C . THR A 1 93 ? -6.525 -3.321 -21.061 1.00 53.66 93 THR A C 1
ATOM 734 O O . THR A 1 93 ? -6.301 -3.250 -19.849 1.00 53.66 93 THR A O 1
ATOM 737 N N . ASP A 1 94 ? -7.605 -3.909 -21.588 1.00 53.91 94 ASP A N 1
ATOM 738 C CA . ASP A 1 94 ? -8.460 -4.764 -20.767 1.00 53.91 94 ASP A CA 1
ATOM 739 C C . ASP A 1 94 ? -7.552 -5.740 -20.005 1.00 53.91 94 ASP A C 1
ATOM 741 O O . ASP A 1 94 ? -6.679 -6.370 -20.627 1.00 53.91 94 ASP A O 1
ATOM 745 N N . PRO A 1 95 ? -7.675 -5.835 -18.670 1.00 55.66 95 PRO A N 1
ATOM 746 C CA . PRO A 1 95 ? -6.951 -6.839 -17.910 1.00 55.66 95 PRO A CA 1
ATOM 747 C C . PRO A 1 95 ? -7.133 -8.196 -18.592 1.00 55.66 95 PRO A C 1
ATOM 749 O O . PRO A 1 95 ? -8.243 -8.550 -18.999 1.00 55.66 95 PRO A O 1
ATOM 752 N N . ALA A 1 96 ? -6.031 -8.934 -18.764 1.00 56.69 96 ALA A N 1
ATOM 753 C CA . ALA A 1 96 ? -6.076 -10.260 -19.366 1.00 56.69 96 ALA A CA 1
ATOM 754 C C . ALA A 1 96 ? -7.199 -11.074 -18.709 1.00 56.69 96 ALA A C 1
ATOM 756 O O . ALA A 1 96 ? -7.424 -10.963 -17.504 1.00 56.69 96 ALA A O 1
ATOM 757 N N . THR A 1 97 ? -7.941 -11.858 -19.491 1.00 48.28 97 THR A N 1
ATOM 758 C CA . THR A 1 97 ? -9.105 -12.593 -18.982 1.00 48.28 97 THR A CA 1
ATOM 759 C C . THR A 1 97 ? -8.735 -13.355 -17.701 1.00 48.28 97 THR A C 1
ATOM 761 O O . THR A 1 97 ? -7.878 -14.236 -17.730 1.00 48.28 97 THR A O 1
ATOM 764 N N . GLY A 1 98 ? -9.349 -12.976 -16.573 1.00 54.31 98 GLY A N 1
ATOM 765 C CA . GLY A 1 98 ? -9.070 -13.538 -15.244 1.00 54.31 98 GLY A CA 1
ATOM 766 C C . GLY A 1 98 ? -8.049 -12.792 -14.369 1.00 54.31 98 GLY A C 1
ATOM 767 O O . GLY A 1 98 ? -7.749 -13.285 -13.286 1.00 54.31 98 GLY A O 1
ATOM 768 N N . THR A 1 99 ? -7.513 -11.637 -14.784 1.00 55.34 99 THR A N 1
ATOM 769 C CA . THR A 1 99 ? -6.600 -10.815 -13.955 1.00 55.34 99 THR A CA 1
ATOM 770 C C . THR A 1 99 ? -7.241 -9.549 -13.387 1.00 55.34 99 THR A C 1
ATOM 772 O O . THR A 1 99 ? -6.642 -8.910 -12.530 1.00 55.34 99 THR A O 1
ATOM 775 N N . ALA A 1 100 ? -8.437 -9.174 -13.848 1.00 55.81 100 ALA A N 1
ATOM 776 C CA . ALA A 1 100 ? -9.217 -8.069 -13.289 1.00 55.81 100 ALA A CA 1
ATOM 777 C C . ALA A 1 100 ? -9.926 -8.515 -12.010 1.00 55.81 100 ALA A C 1
ATOM 779 O O . ALA A 1 100 ? -10.507 -9.602 -11.998 1.00 55.81 100 ALA A O 1
ATOM 780 N N . GLY A 1 101 ? -9.928 -7.678 -10.970 1.00 60.75 101 GLY A N 1
ATOM 781 C CA . GLY A 1 101 ? -10.692 -7.952 -9.748 1.00 60.75 101 GLY A CA 1
ATOM 782 C C . GLY A 1 101 ? -10.229 -9.205 -8.999 1.00 60.75 101 GLY A C 1
ATOM 783 O O . GLY A 1 101 ? -11.016 -9.827 -8.288 1.00 60.75 101 GLY A O 1
ATOM 784 N N . VAL A 1 102 ? -8.966 -9.611 -9.175 1.00 68.44 102 VAL A N 1
ATOM 785 C CA . VAL A 1 102 ? -8.383 -10.689 -8.375 1.00 68.44 102 VAL A CA 1
ATOM 786 C C . VAL A 1 102 ? -8.216 -10.168 -6.952 1.00 68.44 102 VAL A C 1
ATOM 788 O O . VAL A 1 102 ? -7.447 -9.236 -6.718 1.00 68.44 102 VAL A O 1
ATOM 791 N N . GLU A 1 103 ? -8.939 -10.771 -6.006 1.00 72.06 103 GLU A N 1
ATOM 792 C CA . GLU A 1 103 ? -8.795 -10.452 -4.586 1.00 72.06 103 GLU A CA 1
ATOM 793 C C 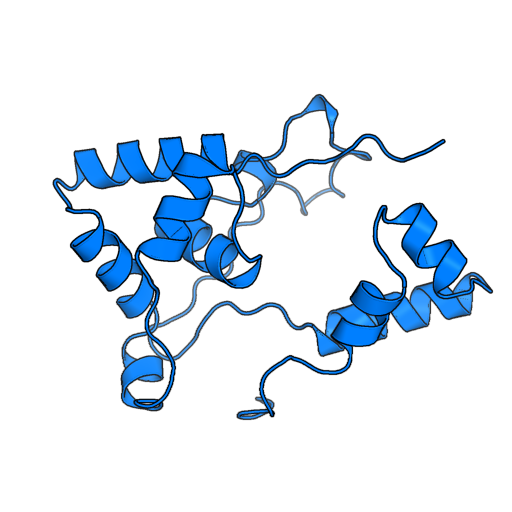. GLU A 1 103 ? -7.327 -10.562 -4.158 1.00 72.06 103 GLU A C 1
ATOM 795 O O . GLU A 1 103 ? -6.597 -11.475 -4.564 1.00 72.06 103 GLU A O 1
ATOM 800 N N . LEU A 1 104 ? -6.892 -9.642 -3.293 1.00 79.62 104 LEU A N 1
ATOM 801 C CA . LEU A 1 104 ? -5.588 -9.774 -2.658 1.00 79.62 104 LEU A CA 1
ATOM 802 C C . LEU A 1 104 ? -5.515 -11.111 -1.900 1.00 79.62 104 LEU A C 1
ATOM 804 O O . LEU A 1 104 ? -6.495 -11.503 -1.256 1.00 79.62 104 LEU A O 1
ATOM 808 N N . PRO A 1 105 ? -4.365 -11.812 -1.928 1.00 79.50 105 PRO A N 1
ATOM 809 C CA . PRO A 1 105 ? -4.222 -13.068 -1.208 1.00 79.50 105 PRO A CA 1
ATOM 810 C C . PRO A 1 105 ? -4.551 -12.888 0.274 1.00 79.50 105 PRO A C 1
ATOM 812 O O . PRO A 1 105 ? -4.077 -11.950 0.918 1.00 79.50 105 PRO A O 1
ATOM 815 N N . ARG A 1 106 ? -5.333 -13.811 0.835 1.00 78.81 106 ARG A N 1
ATOM 816 C CA . ARG A 1 106 ? -5.568 -13.842 2.280 1.00 78.81 106 ARG A CA 1
ATOM 817 C C . ARG A 1 106 ? -4.313 -14.373 2.967 1.00 78.81 106 ARG A C 1
ATOM 819 O O . ARG A 1 106 ? -3.875 -15.482 2.675 1.00 78.81 106 ARG A O 1
ATOM 826 N N . CYS A 1 107 ? -3.744 -13.580 3.867 1.00 81.56 107 CYS A N 1
ATOM 827 C CA . CYS A 1 107 ? -2.673 -14.010 4.760 1.00 81.56 107 CYS A CA 1
ATOM 828 C C . CYS A 1 107 ? -3.242 -14.315 6.151 1.00 81.56 107 CYS A C 1
ATOM 830 O O . CYS A 1 107 ? -4.240 -13.723 6.560 1.00 81.56 107 CYS A O 1
ATOM 832 N N . ASP A 1 108 ? -2.614 -15.242 6.869 1.00 86.31 108 ASP A N 1
ATOM 833 C CA . ASP A 1 108 ? -2.814 -15.370 8.314 1.00 86.31 108 ASP A CA 1
ATOM 834 C C . ASP A 1 108 ? -2.011 -14.286 9.066 1.00 86.31 108 ASP A C 1
ATOM 836 O O . ASP A 1 108 ? -1.343 -13.443 8.457 1.00 86.31 108 ASP A O 1
ATOM 840 N N . ASP A 1 109 ? -2.060 -14.311 10.397 1.00 87.81 109 ASP A N 1
ATOM 841 C CA . ASP A 1 109 ? -1.364 -13.347 11.251 1.00 87.81 109 ASP A CA 1
ATOM 842 C C . ASP A 1 109 ? 0.167 -13.540 11.307 1.00 87.81 109 ASP A C 1
ATOM 844 O O . ASP A 1 109 ? 0.888 -12.654 11.781 1.00 87.81 109 ASP A O 1
ATOM 848 N N . ALA A 1 110 ? 0.689 -14.662 10.806 1.00 89.19 110 ALA A N 1
ATOM 849 C CA . ALA A 1 110 ? 2.117 -14.951 10.698 1.00 89.19 110 ALA A CA 1
ATOM 850 C C . ALA A 1 110 ? 2.718 -14.452 9.374 1.00 89.19 110 ALA A C 1
ATOM 852 O O . ALA A 1 110 ? 3.944 -14.374 9.237 1.00 89.19 110 ALA A O 1
ATOM 853 N N . HIS A 1 111 ? 1.876 -14.054 8.419 1.00 86.56 111 HIS A N 1
ATOM 854 C CA . HIS A 1 111 ? 2.287 -13.587 7.103 1.00 86.56 111 HIS A CA 1
ATOM 855 C C . HIS A 1 111 ? 1.872 -12.133 6.843 1.00 86.56 111 HIS A C 1
ATOM 857 O O . HIS A 1 111 ? 0.979 -11.556 7.464 1.00 86.56 111 HIS A O 1
ATOM 863 N N . ARG A 1 112 ? 2.573 -11.496 5.903 1.00 87.50 112 ARG A N 1
ATOM 864 C CA . ARG A 1 112 ? 2.326 -10.109 5.506 1.00 87.50 112 ARG A CA 1
ATOM 865 C C . ARG A 1 112 ? 2.483 -9.950 4.010 1.00 87.50 112 ARG A C 1
ATOM 867 O O . ARG A 1 112 ? 3.536 -10.277 3.462 1.00 87.50 112 ARG A O 1
ATOM 874 N N . LEU A 1 113 ? 1.491 -9.334 3.377 1.00 86.50 113 LEU A N 1
ATOM 875 C CA . LEU A 1 113 ? 1.579 -8.959 1.972 1.00 86.50 113 LEU A CA 1
ATOM 876 C C . LEU A 1 113 ? 2.722 -7.954 1.744 1.00 86.50 113 LEU A C 1
ATOM 878 O O . LEU A 1 113 ? 2.798 -6.882 2.358 1.00 86.50 113 LEU A O 1
ATOM 882 N N . ARG A 1 114 ? 3.647 -8.323 0.858 1.00 84.12 114 ARG A N 1
ATOM 883 C CA . ARG A 1 114 ? 4.856 -7.569 0.510 1.00 84.12 114 ARG A CA 1
ATOM 884 C C . ARG A 1 114 ? 5.091 -7.674 -0.991 1.00 84.12 114 ARG A C 1
ATOM 886 O O . ARG A 1 114 ? 4.910 -8.737 -1.581 1.00 84.12 114 ARG A O 1
ATOM 893 N N . TRP A 1 115 ? 5.562 -6.589 -1.599 1.00 81.56 115 TRP A N 1
ATOM 894 C CA . TRP A 1 115 ? 6.023 -6.630 -2.983 1.00 81.56 115 TRP A CA 1
ATOM 895 C C . TRP A 1 115 ? 7.328 -7.416 -3.074 1.00 81.56 115 TRP A C 1
ATOM 897 O O . TRP A 1 115 ? 8.315 -7.074 -2.421 1.00 81.56 115 TRP A O 1
ATOM 907 N N . ASN A 1 116 ? 7.365 -8.442 -3.923 1.00 83.94 116 ASN A N 1
ATOM 908 C CA . ASN A 1 116 ? 8.607 -9.143 -4.224 1.00 83.94 116 ASN A CA 1
ATOM 909 C C . ASN A 1 116 ? 9.434 -8.322 -5.230 1.00 83.94 116 ASN A C 1
ATOM 911 O O . ASN A 1 116 ? 9.434 -8.595 -6.432 1.00 83.94 116 ASN A O 1
ATOM 915 N N . LEU A 1 117 ? 10.116 -7.285 -4.728 1.00 85.00 117 LEU A N 1
ATOM 916 C CA . LEU A 1 117 ? 10.897 -6.350 -5.548 1.00 85.00 117 LEU A CA 1
ATOM 917 C C . LEU A 1 117 ? 12.028 -7.049 -6.312 1.00 85.00 117 LEU A C 1
ATOM 919 O O . LEU A 1 117 ? 12.288 -6.700 -7.459 1.00 85.00 117 LEU A O 1
ATOM 923 N N . GLY A 1 118 ? 12.639 -8.083 -5.721 1.00 85.44 118 GLY A N 1
ATOM 924 C CA . GLY A 1 118 ? 13.666 -8.888 -6.384 1.00 85.44 118 GLY A CA 1
ATOM 925 C C . GLY A 1 118 ? 13.119 -9.645 -7.597 1.00 85.44 118 GLY A C 1
ATOM 926 O O . GLY A 1 118 ? 13.707 -9.590 -8.678 1.00 85.44 118 GLY A O 1
ATOM 927 N N . ARG A 1 119 ? 11.953 -10.291 -7.460 1.00 86.69 119 ARG A N 1
ATOM 928 C CA . ARG A 1 119 ? 11.272 -10.959 -8.582 1.00 86.69 119 ARG A CA 1
ATOM 929 C C . ARG A 1 119 ? 10.799 -9.956 -9.634 1.00 86.69 119 ARG A C 1
ATOM 931 O O . ARG A 1 119 ? 10.937 -10.231 -10.826 1.00 86.69 119 ARG A O 1
ATOM 938 N N . LEU A 1 120 ? 10.275 -8.804 -9.213 1.00 87.81 120 LEU A N 1
ATOM 939 C CA . LEU A 1 120 ? 9.887 -7.724 -10.123 1.00 87.81 120 LEU A CA 1
ATOM 940 C C . LEU A 1 120 ? 11.094 -7.234 -10.933 1.00 87.81 120 LEU A C 1
ATOM 942 O O . LEU A 1 120 ? 11.018 -7.178 -12.158 1.00 87.81 120 LEU A O 1
ATOM 946 N N . TYR A 1 121 ? 12.221 -6.964 -10.272 1.00 89.25 121 TYR A N 1
ATOM 947 C CA . TYR A 1 121 ? 13.473 -6.590 -10.926 1.00 89.25 121 TYR A CA 1
ATOM 948 C C . TYR A 1 121 ? 13.923 -7.654 -11.931 1.00 89.25 121 TYR A C 1
ATOM 950 O O . TYR A 1 121 ? 14.168 -7.324 -13.087 1.00 89.25 121 TYR A O 1
ATOM 958 N N . ALA A 1 122 ? 13.982 -8.926 -11.524 1.00 90.19 122 ALA A N 1
ATOM 959 C CA . ALA A 1 122 ? 14.405 -10.018 -12.402 1.00 90.19 122 ALA A CA 1
ATOM 960 C C . ALA A 1 122 ? 13.505 -10.145 -13.644 1.00 90.19 122 ALA A C 1
ATOM 962 O O . ALA A 1 122 ? 13.992 -10.338 -14.757 1.00 90.19 122 ALA A O 1
ATOM 963 N N . THR A 1 123 ? 12.193 -9.975 -13.467 1.00 90.31 123 THR A N 1
ATOM 964 C CA . THR A 1 123 ? 11.217 -10.015 -14.566 1.00 90.31 123 THR A CA 1
ATOM 965 C C . THR A 1 123 ? 11.400 -8.830 -15.517 1.00 90.31 123 THR A C 1
ATOM 967 O O . THR A 1 123 ? 11.424 -9.011 -16.737 1.00 90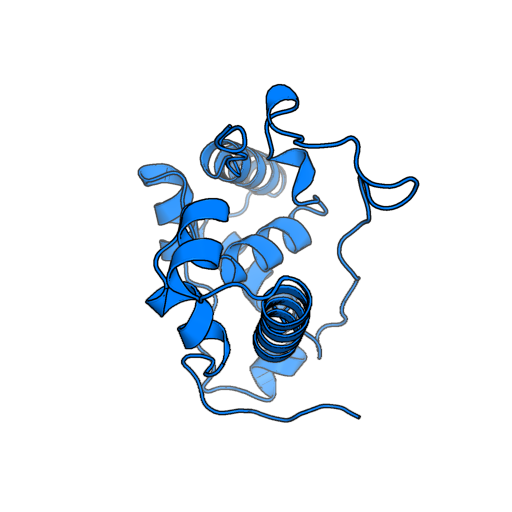.31 123 THR A O 1
ATOM 970 N N . LEU A 1 124 ? 11.580 -7.621 -14.972 1.00 90.25 124 LEU A N 1
ATOM 971 C CA . LEU A 1 124 ? 11.855 -6.417 -15.759 1.00 90.25 124 LEU A CA 1
ATOM 972 C C . LEU A 1 124 ? 13.178 -6.531 -16.520 1.00 90.25 124 LEU A C 1
ATOM 974 O O . LEU A 1 124 ? 13.241 -6.152 -17.687 1.00 90.25 124 LEU A O 1
ATOM 978 N N . ASP A 1 125 ? 14.217 -7.080 -15.894 1.00 92.25 125 ASP A N 1
ATOM 979 C CA . ASP A 1 125 ? 15.535 -7.250 -16.502 1.00 92.25 125 ASP A CA 1
ATOM 980 C C . ASP A 1 125 ? 15.526 -8.281 -17.641 1.00 92.25 125 ASP A C 1
ATOM 982 O O . ASP A 1 125 ? 16.083 -8.031 -18.717 1.00 92.25 125 ASP A O 1
ATOM 986 N N . ALA A 1 126 ? 14.817 -9.398 -17.458 1.00 92.75 126 ALA A N 1
ATOM 987 C CA . ALA A 1 126 ? 14.613 -10.392 -18.507 1.00 92.75 126 ALA A CA 1
ATOM 988 C C . ALA A 1 126 ? 13.851 -9.797 -19.705 1.00 92.75 126 ALA A C 1
ATOM 990 O O . ALA A 1 126 ? 14.277 -9.949 -20.854 1.00 92.75 126 ALA A O 1
ATOM 991 N N . ALA A 1 127 ? 12.762 -9.062 -19.451 1.00 90.88 127 ALA A N 1
ATOM 992 C CA . ALA A 1 127 ? 11.998 -8.391 -20.500 1.00 90.88 127 ALA A CA 1
ATOM 993 C C . ALA A 1 127 ? 12.844 -7.333 -21.226 1.00 90.88 127 ALA A C 1
ATOM 995 O O . ALA A 1 127 ? 12.899 -7.319 -22.458 1.00 90.88 127 ALA A O 1
ATOM 996 N N . ARG A 1 128 ? 13.555 -6.484 -20.477 1.00 94.06 128 ARG A N 1
ATOM 997 C CA . ARG A 1 128 ? 14.479 -5.475 -21.010 1.00 94.06 128 ARG A CA 1
ATOM 998 C C . ARG A 1 128 ? 15.518 -6.109 -21.937 1.00 94.06 128 ARG A C 1
ATOM 1000 O O . ARG A 1 128 ? 15.713 -5.613 -23.047 1.00 94.06 128 ARG A O 1
ATOM 1007 N N . THR A 1 129 ? 16.146 -7.200 -21.497 1.00 92.69 129 THR A N 1
ATOM 1008 C CA . THR A 1 129 ? 17.174 -7.927 -22.259 1.00 92.69 129 THR A CA 1
ATOM 1009 C C . THR A 1 129 ? 16.599 -8.533 -23.534 1.00 92.69 129 THR A C 1
ATOM 1011 O O . THR A 1 129 ? 17.155 -8.322 -24.610 1.00 92.69 129 THR A O 1
ATOM 1014 N N . ARG A 1 130 ? 15.434 -9.190 -23.455 1.00 94.00 130 ARG A N 1
ATOM 1015 C CA . ARG A 1 130 ? 14.732 -9.747 -24.624 1.00 94.00 130 ARG A CA 1
ATOM 1016 C C . ARG A 1 130 ? 14.401 -8.688 -25.679 1.00 94.00 130 ARG A C 1
ATOM 1018 O O . ARG A 1 130 ? 14.417 -8.982 -26.868 1.00 94.00 130 ARG A O 1
ATOM 1025 N N . HIS A 1 131 ? 14.107 -7.461 -25.256 1.00 90.75 131 HIS A N 1
ATOM 1026 C CA . HIS A 1 131 ? 13.806 -6.344 -26.153 1.00 90.75 131 HIS A CA 1
ATOM 1027 C C . HIS A 1 131 ? 15.041 -5.523 -26.568 1.00 90.75 131 HIS A C 1
ATOM 1029 O O . HIS A 1 131 ? 14.873 -4.478 -27.197 1.00 90.75 131 HIS A O 1
ATOM 1035 N N . GLY A 1 132 ? 16.261 -5.939 -26.201 1.00 93.00 132 GLY A N 1
ATOM 1036 C CA . GLY A 1 132 ? 17.490 -5.192 -26.498 1.00 93.00 132 GLY A CA 1
ATOM 1037 C C . GLY A 1 132 ? 17.485 -3.761 -25.942 1.00 93.00 132 GLY A C 1
ATOM 1038 O O . GLY A 1 132 ? 18.096 -2.864 -26.520 1.00 93.00 132 GLY A O 1
ATOM 1039 N N . ALA A 1 133 ? 16.740 -3.510 -24.860 1.00 92.75 133 ALA A N 1
ATOM 1040 C CA . ALA A 1 133 ? 16.522 -2.171 -24.325 1.00 92.75 133 ALA A CA 1
ATOM 1041 C C . ALA A 1 133 ? 17.556 -1.800 -23.250 1.00 92.75 133 ALA A C 1
ATOM 1043 O O . ALA A 1 133 ? 18.038 -2.630 -22.475 1.00 92.75 133 ALA A O 1
ATOM 1044 N N . THR A 1 134 ? 17.858 -0.507 -23.148 1.00 93.94 134 THR A N 1
ATOM 1045 C CA . THR A 1 134 ? 18.618 0.045 -22.020 1.00 93.94 134 THR A CA 1
ATOM 1046 C C . THR A 1 134 ? 17.692 0.329 -20.836 1.00 93.94 134 THR A C 1
ATOM 1048 O O . THR A 1 134 ? 16.472 0.459 -20.995 1.00 93.94 134 THR A O 1
ATOM 1051 N N . TRP A 1 135 ? 18.262 0.483 -19.637 1.00 92.50 135 TRP A N 1
ATOM 1052 C CA . TRP A 1 135 ? 17.501 0.951 -18.474 1.00 92.50 135 TRP A CA 1
ATOM 1053 C C . TRP A 1 135 ? 16.907 2.343 -18.694 1.00 92.50 135 TRP A C 1
ATOM 1055 O O . TRP A 1 135 ? 15.760 2.559 -18.329 1.00 92.50 135 TRP A O 1
ATOM 1065 N N . ALA A 1 136 ? 17.621 3.247 -19.375 1.00 92.94 136 ALA A N 1
ATOM 1066 C CA . ALA A 1 136 ? 17.107 4.568 -19.740 1.00 92.94 136 ALA A CA 1
ATOM 1067 C C . ALA A 1 136 ? 15.844 4.486 -20.608 1.00 92.94 136 ALA A C 1
ATOM 1069 O O . ALA A 1 136 ? 14.829 5.106 -20.298 1.00 92.94 136 ALA A O 1
ATOM 1070 N N . ARG A 1 137 ? 15.874 3.656 -21.658 1.00 90.62 137 ARG A N 1
ATOM 1071 C CA . ARG A 1 137 ? 14.718 3.460 -22.541 1.00 90.62 137 ARG A CA 1
ATOM 1072 C C . ARG A 1 137 ? 13.553 2.783 -21.821 1.00 90.62 137 ARG A C 1
ATOM 1074 O O . ARG A 1 137 ? 12.402 3.119 -22.075 1.00 90.62 137 ARG A O 1
ATOM 1081 N N . THR A 1 138 ? 13.847 1.828 -20.943 1.00 90.44 138 THR A N 1
ATOM 1082 C CA . THR A 1 138 ? 12.824 1.130 -20.150 1.00 90.44 138 THR A CA 1
ATOM 1083 C C . THR A 1 138 ? 12.157 2.088 -19.168 1.00 90.44 138 THR A C 1
ATOM 1085 O O . THR A 1 138 ? 10.937 2.150 -19.120 1.00 90.44 138 THR A O 1
ATOM 1088 N N . ALA A 1 139 ? 12.944 2.898 -18.462 1.00 88.12 139 ALA A N 1
ATOM 1089 C CA . ALA A 1 139 ? 12.454 3.888 -17.510 1.00 88.12 139 ALA A CA 1
ATOM 1090 C C . ALA A 1 139 ? 11.592 4.964 -18.183 1.00 88.12 139 ALA A C 1
ATOM 1092 O O . ALA A 1 139 ? 10.493 5.243 -17.718 1.00 88.12 139 ALA A O 1
ATOM 1093 N N . ALA A 1 140 ? 12.020 5.469 -19.346 1.00 86.56 140 ALA A N 1
ATOM 1094 C CA . ALA A 1 140 ? 11.233 6.418 -20.134 1.00 86.56 140 ALA A CA 1
ATOM 1095 C C . ALA A 1 140 ? 9.872 5.847 -20.570 1.00 86.56 140 ALA A C 1
ATOM 1097 O O . ALA A 1 140 ? 8.882 6.569 -20.589 1.00 86.56 140 ALA A O 1
ATOM 1098 N N . ARG A 1 141 ? 9.799 4.546 -20.894 1.00 83.88 141 ARG A N 1
ATOM 1099 C CA . ARG A 1 141 ? 8.526 3.879 -21.223 1.00 83.88 141 ARG A CA 1
ATOM 1100 C C . ARG A 1 141 ? 7.603 3.720 -20.017 1.00 83.88 141 ARG A C 1
ATOM 1102 O O . ARG A 1 141 ? 6.398 3.675 -20.209 1.00 83.88 141 ARG A O 1
ATOM 1109 N N . LEU A 1 142 ? 8.174 3.581 -18.823 1.00 82.25 142 LEU A N 1
ATOM 1110 C CA . LEU A 1 142 ? 7.445 3.366 -17.572 1.00 82.25 142 LEU A CA 1
ATOM 1111 C C . LEU A 1 142 ? 7.193 4.667 -16.793 1.00 82.25 142 LEU A C 1
ATOM 1113 O O . LEU A 1 142 ? 6.695 4.607 -15.677 1.00 82.25 142 LEU A O 1
ATOM 1117 N N . GLY A 1 143 ? 7.576 5.828 -17.337 1.00 81.19 143 GLY A N 1
ATOM 1118 C CA . GLY A 1 143 ? 7.390 7.116 -16.665 1.00 81.19 143 GLY A CA 1
ATOM 1119 C C . GLY A 1 143 ? 8.200 7.269 -15.372 1.00 81.19 143 GLY A C 1
ATOM 1120 O O . GLY A 1 143 ? 7.815 8.027 -14.489 1.00 81.19 143 GLY A O 1
ATOM 1121 N N . CYS A 1 144 ? 9.320 6.554 -15.228 1.00 83.56 144 CYS A N 1
ATOM 1122 C CA . CYS A 1 144 ? 10.157 6.606 -14.028 1.00 83.56 144 CYS A CA 1
ATOM 1123 C C . CYS A 1 144 ? 11.627 6.903 -14.358 1.00 83.56 144 CYS A C 1
ATOM 1125 O O . CYS A 1 144 ? 12.039 6.963 -15.517 1.00 83.56 144 CYS A O 1
ATOM 1127 N N . SER A 1 145 ? 12.453 7.077 -13.326 1.00 88.00 145 SER A N 1
ATOM 1128 C CA . SER A 1 145 ? 13.904 7.198 -13.481 1.00 88.00 145 SER A CA 1
ATOM 1129 C C . SER A 1 145 ? 14.582 5.822 -13.588 1.00 88.00 145 SER A C 1
ATOM 1131 O O . SER A 1 145 ? 14.101 4.841 -13.010 1.00 88.00 145 SER A O 1
ATOM 1133 N N . PRO A 1 146 ? 15.740 5.715 -14.266 1.00 88.12 146 PRO A N 1
ATOM 1134 C CA . PRO A 1 146 ? 16.508 4.468 -14.311 1.00 88.12 146 PRO A CA 1
ATOM 1135 C C . PRO A 1 146 ? 16.938 3.988 -12.922 1.00 88.12 146 PRO A C 1
ATOM 1137 O O . PRO A 1 146 ? 16.907 2.790 -12.650 1.00 88.12 146 PRO A O 1
ATOM 1140 N N . GLY A 1 147 ? 17.276 4.929 -12.031 1.00 87.12 147 GLY A N 1
ATOM 1141 C CA . GLY A 1 147 ? 17.658 4.641 -10.650 1.00 87.12 147 GLY A CA 1
ATOM 1142 C C . GLY A 1 147 ? 16.549 3.942 -9.862 1.00 87.12 147 GLY A C 1
ATOM 1143 O O . GLY A 1 147 ? 16.841 3.010 -9.117 1.00 87.12 147 GLY A O 1
ATOM 1144 N N . GLN A 1 148 ? 15.282 4.320 -10.079 1.00 84.19 148 GLN A N 1
ATOM 1145 C CA . GLN A 1 148 ? 14.130 3.645 -9.467 1.00 84.19 148 GLN A CA 1
ATOM 1146 C C . GLN A 1 148 ? 14.016 2.185 -9.919 1.00 84.19 148 GLN A C 1
ATOM 1148 O O . GLN A 1 148 ? 13.741 1.329 -9.086 1.00 84.19 148 GLN A O 1
ATOM 1153 N N . LEU A 1 149 ? 14.288 1.879 -11.194 1.00 86.69 149 LEU A N 1
ATOM 1154 C CA . LEU A 1 149 ? 14.264 0.500 -11.698 1.00 86.69 149 LEU A CA 1
ATOM 1155 C C . LEU A 1 149 ? 15.418 -0.333 -11.141 1.00 86.69 149 LEU A C 1
ATOM 1157 O O . LEU A 1 149 ? 15.205 -1.436 -10.645 1.00 86.69 149 LEU A O 1
ATOM 1161 N N . THR A 1 150 ? 16.644 0.191 -11.179 1.00 86.50 150 THR A N 1
ATOM 1162 C CA . THR A 1 150 ? 17.816 -0.539 -10.667 1.00 86.50 150 THR A CA 1
ATOM 1163 C C . THR A 1 150 ? 17.818 -0.653 -9.145 1.00 86.50 150 THR A C 1
ATOM 1165 O O . THR A 1 150 ? 18.375 -1.604 -8.600 1.00 86.50 150 THR A O 1
ATOM 1168 N N . GLY A 1 151 ? 17.163 0.285 -8.457 1.00 82.81 151 GLY A N 1
ATOM 1169 C CA . GLY A 1 151 ? 16.959 0.260 -7.013 1.00 82.81 151 GLY A CA 1
ATOM 1170 C C . GLY A 1 151 ? 16.079 -0.901 -6.547 1.00 82.81 151 GLY A C 1
ATOM 1171 O O . GLY A 1 151 ? 16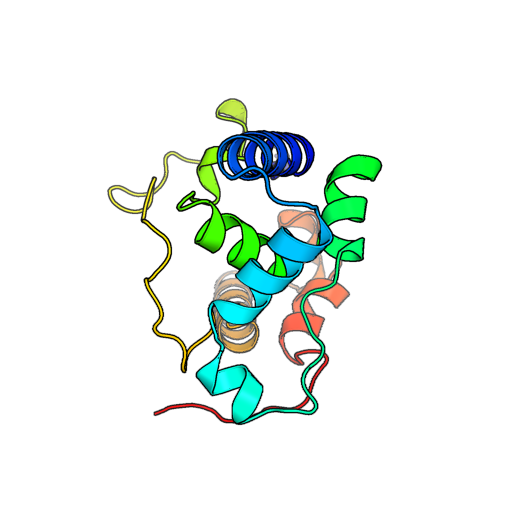.248 -1.356 -5.424 1.00 82.81 151 GLY A O 1
ATOM 1172 N N . LEU A 1 152 ? 15.221 -1.461 -7.412 1.00 83.94 152 LEU A N 1
ATOM 1173 C CA . LEU A 1 152 ? 14.409 -2.645 -7.085 1.00 83.94 152 LEU A CA 1
ATOM 1174 C C . LEU A 1 152 ? 15.260 -3.880 -6.751 1.00 83.94 152 LEU A C 1
ATOM 1176 O O . LEU A 1 152 ? 14.797 -4.767 -6.034 1.00 83.94 152 LEU A O 1
ATOM 1180 N N . ARG A 1 153 ? 16.506 -3.935 -7.249 1.00 79.38 153 ARG A N 1
ATOM 1181 C CA . ARG A 1 153 ? 17.461 -5.019 -6.968 1.00 79.38 153 ARG A CA 1
ATOM 1182 C C . ARG A 1 153 ? 17.813 -5.108 -5.485 1.00 79.38 153 ARG A C 1
ATOM 1184 O O . ARG A 1 153 ? 18.083 -6.196 -4.986 1.00 79.38 153 ARG A O 1
ATOM 1191 N N . THR A 1 154 ? 17.834 -3.968 -4.805 1.00 66.56 154 THR A N 1
ATOM 1192 C CA . THR A 1 154 ? 18.232 -3.873 -3.408 1.00 66.56 154 THR A CA 1
ATOM 1193 C C . THR A 1 154 ? 17.041 -3.318 -2.638 1.00 66.56 154 THR A C 1
ATOM 1195 O O . THR A 1 154 ? 16.859 -2.100 -2.619 1.00 66.56 154 THR A O 1
ATOM 1198 N N . PRO A 1 155 ? 16.196 -4.156 -2.008 1.00 55.97 155 PRO A N 1
ATOM 1199 C CA . PRO A 1 155 ? 15.225 -3.618 -1.069 1.00 55.97 155 PRO A CA 1
ATOM 1200 C C . PRO A 1 155 ? 15.987 -2.763 -0.049 1.00 55.97 155 PRO A C 1
ATOM 1202 O O . PRO A 1 155 ? 17.057 -3.158 0.417 1.00 55.97 155 PRO A O 1
ATOM 1205 N N . ALA A 1 156 ? 15.472 -1.576 0.277 1.00 50.62 156 ALA A N 1
ATOM 1206 C CA . ALA A 1 156 ? 16.033 -0.712 1.315 1.00 50.62 156 ALA A CA 1
ATOM 1207 C C . ALA A 1 156 ? 15.769 -1.304 2.715 1.00 50.62 156 ALA A C 1
ATOM 1209 O O . ALA A 1 156 ? 15.168 -0.665 3.568 1.00 50.62 156 ALA A O 1
ATOM 1210 N N . THR A 1 157 ? 16.133 -2.571 2.920 1.00 39.19 157 THR A N 1
ATOM 1211 C CA . THR A 1 157 ? 16.278 -3.316 4.175 1.00 39.19 157 THR A CA 1
ATOM 1212 C C . THR A 1 157 ? 16.935 -4.664 3.810 1.00 39.19 157 THR A C 1
ATOM 1214 O O . THR A 1 157 ? 16.470 -5.304 2.862 1.00 39.19 157 THR A O 1
ATOM 1217 N N . PRO A 1 158 ? 18.008 -5.116 4.490 1.00 33.53 158 PRO A N 1
ATOM 1218 C CA . PRO A 1 158 ? 18.592 -6.438 4.247 1.00 33.53 158 PRO A CA 1
ATOM 1219 C C . PRO A 1 158 ? 17.575 -7.570 4.513 1.00 33.53 158 PRO A C 1
ATOM 1221 O O . PRO A 1 158 ? 16.587 -7.366 5.224 1.00 33.53 158 PRO A O 1
ATOM 1224 N N . PRO A 1 159 ? 17.784 -8.764 3.928 1.00 36.06 159 PRO A N 1
ATOM 1225 C CA . PRO A 1 159 ? 16.775 -9.811 3.863 1.00 36.06 159 PRO A CA 1
ATOM 1226 C C . PRO A 1 159 ? 16.564 -10.454 5.235 1.00 36.06 159 PRO A C 1
ATOM 1228 O O . PRO A 1 159 ? 17.461 -11.094 5.773 1.00 36.06 159 PRO A O 1
ATOM 1231 N N . THR A 1 160 ? 15.348 -10.377 5.768 1.00 33.19 160 THR A N 1
ATOM 1232 C CA . THR A 1 160 ? 14.857 -11.424 6.672 1.00 33.19 160 THR A CA 1
ATOM 1233 C C . THR A 1 160 ? 14.129 -12.466 5.837 1.00 33.19 160 THR A C 1
ATOM 1235 O O . THR A 1 160 ? 12.942 -12.330 5.552 1.00 33.19 160 THR A O 1
ATOM 1238 N N . CYS A 1 161 ? 14.911 -13.485 5.476 1.00 30.62 161 CYS A N 1
ATOM 1239 C CA . CYS A 1 161 ? 14.547 -14.805 4.970 1.00 30.62 161 CYS A CA 1
ATOM 1240 C C . CYS A 1 161 ? 13.706 -14.877 3.688 1.00 30.62 161 CYS A C 1
ATOM 1242 O O . CYS A 1 161 ? 12.525 -14.540 3.644 1.00 30.62 161 CYS A O 1
ATOM 1244 N N . ALA A 1 162 ? 14.335 -15.462 2.665 1.00 25.72 162 ALA A N 1
ATOM 1245 C CA . ALA A 1 162 ? 13.642 -16.319 1.719 1.00 25.72 162 ALA A CA 1
ATOM 1246 C C . ALA A 1 162 ? 12.833 -17.373 2.494 1.00 25.72 162 ALA A C 1
ATOM 1248 O O . ALA A 1 162 ? 13.351 -17.972 3.438 1.00 25.72 162 ALA A O 1
ATOM 1249 N N . TRP A 1 163 ? 11.580 -17.577 2.105 1.00 24.05 163 TRP A N 1
ATOM 1250 C CA . TRP A 1 163 ? 10.836 -18.783 2.458 1.00 24.05 163 TRP A CA 1
ATOM 1251 C C . TRP A 1 163 ? 10.979 -19.803 1.313 1.00 24.05 163 TRP A C 1
ATOM 1253 O O . TRP A 1 163 ? 11.187 -19.366 0.174 1.00 24.05 163 TRP A O 1
ATOM 1263 N N . PRO A 1 164 ? 10.955 -21.116 1.618 1.00 32.91 164 PRO A N 1
ATOM 1264 C CA . PRO A 1 164 ? 11.019 -22.199 0.633 1.00 32.91 164 PRO A CA 1
ATOM 1265 C C . PRO A 1 164 ? 9.868 -22.171 -0.379 1.00 32.91 164 PRO A C 1
ATOM 1267 O O . PRO A 1 164 ? 8.781 -21.650 -0.039 1.00 32.91 164 PRO A O 1
#

Foldseek 3Di:
DAQPPFDQQLLVLLVLLVVVCVVVVHDLVRVQVVLQQQQVVQCVVPVPDDGRDSVQSVCSNPPVDHDPQSVLSSCLVSQHDSVVRTDPVRPSDDPDVPRPRDTDDRDHNNDGDDDLLLVVLVVLVVVCVVVVHDLCRSQVNVVHDSCVSVCSNPDPDDDPDDDD

pLDDT: mean 81.01, std 17.54, range [24.05, 97.94]

Radius of gyration: 17.53 Å; chains: 1; bounding box: 37×38×46 Å